Protein AF-A0A845DHL8-F1 (afdb_monomer)

Structure (mmCIF, N/CA/C/O backbone):
data_AF-A0A845DHL8-F1
#
_entry.id   AF-A0A845DHL8-F1
#
loop_
_atom_site.group_PDB
_atom_site.id
_atom_site.type_symbol
_atom_site.label_atom_id
_atom_site.label_alt_id
_atom_site.label_comp_id
_atom_site.label_asym_id
_atom_site.label_entity_id
_atom_site.label_seq_id
_atom_site.pdbx_PDB_ins_code
_atom_site.Cartn_x
_atom_site.Cartn_y
_atom_site.Cartn_z
_atom_site.occupancy
_atom_site.B_iso_or_equiv
_atom_site.auth_seq_id
_atom_site.auth_comp_id
_atom_site.auth_asym_id
_atom_site.auth_atom_id
_atom_site.pdbx_PDB_model_num
ATOM 1 N N . ALA A 1 1 ? -6.673 -21.081 18.258 1.00 42.28 1 ALA A N 1
ATOM 2 C CA . ALA A 1 1 ? -5.682 -20.406 17.397 1.00 42.28 1 ALA A CA 1
ATOM 3 C C . ALA A 1 1 ? -5.891 -18.905 17.553 1.00 42.28 1 ALA A C 1
ATOM 5 O O . ALA A 1 1 ? -6.870 -18.402 17.024 1.00 42.28 1 ALA A O 1
ATOM 6 N N . GLY A 1 2 ? -5.082 -18.231 18.378 1.00 47.34 2 GLY A N 1
ATOM 7 C CA . GLY A 1 2 ? -5.272 -16.799 18.650 1.00 47.34 2 GLY A CA 1
ATOM 8 C C . GLY A 1 2 ? -4.521 -16.201 19.846 1.00 47.34 2 GLY A C 1
ATOM 9 O O . GLY A 1 2 ? -4.436 -14.984 19.908 1.00 47.34 2 GLY A O 1
ATOM 10 N N . GLU A 1 3 ? -3.943 -16.995 20.761 1.00 49.41 3 GLU A N 1
ATOM 11 C CA . GLU A 1 3 ? -3.324 -16.429 21.984 1.00 49.41 3 GLU A CA 1
ATOM 12 C C . GLU A 1 3 ? -1.882 -16.876 22.293 1.00 49.41 3 GLU A C 1
ATOM 14 O O . GLU A 1 3 ? -1.177 -16.174 23.006 1.00 49.41 3 GLU A O 1
ATOM 19 N N . GLU A 1 4 ? -1.361 -17.963 21.719 1.00 46.50 4 GLU A N 1
ATOM 20 C CA . GLU A 1 4 ? -0.048 -18.522 22.119 1.00 46.50 4 GLU A CA 1
ATOM 21 C C . GLU A 1 4 ? 1.191 -17.808 21.528 1.00 46.50 4 GLU A C 1
ATOM 23 O O . GLU A 1 4 ? 2.279 -18.377 21.483 1.00 46.50 4 GLU A O 1
ATOM 28 N N . GLY A 1 5 ? 1.069 -16.556 21.073 1.00 50.47 5 GLY A N 1
ATOM 29 C CA . GLY A 1 5 ? 2.181 -15.857 20.411 1.00 50.47 5 GLY A CA 1
ATOM 30 C C . GLY A 1 5 ? 2.196 -14.336 20.501 1.00 50.47 5 GLY A C 1
ATOM 31 O O . GLY A 1 5 ? 2.982 -13.720 19.788 1.00 50.47 5 GLY A O 1
ATOM 32 N N . ARG A 1 6 ? 1.352 -13.710 21.329 1.00 56.22 6 ARG A N 1
ATOM 33 C CA . ARG A 1 6 ? 1.342 -12.249 21.491 1.00 56.22 6 ARG A CA 1
ATOM 34 C C . ARG A 1 6 ? 2.458 -11.861 22.471 1.00 56.22 6 ARG A C 1
ATOM 36 O O . ARG A 1 6 ? 2.369 -12.217 23.642 1.00 56.22 6 ARG A O 1
ATOM 43 N N . PRO A 1 7 ? 3.547 -11.190 22.051 1.00 55.97 7 PRO A N 1
ATOM 44 C CA . PRO A 1 7 ? 4.490 -10.673 23.019 1.00 55.97 7 PRO A CA 1
ATOM 45 C C . PRO A 1 7 ? 3.874 -9.395 23.583 1.00 55.97 7 PRO A C 1
ATOM 47 O O . PRO A 1 7 ? 3.864 -8.370 22.906 1.00 55.97 7 PRO A O 1
ATOM 50 N N . ASP A 1 8 ? 3.420 -9.414 24.832 1.00 63.72 8 ASP A N 1
ATOM 51 C CA . ASP A 1 8 ? 2.884 -8.250 25.570 1.00 63.72 8 ASP A CA 1
ATOM 52 C C . ASP A 1 8 ? 3.919 -7.109 25.779 1.00 63.72 8 ASP A C 1
ATOM 54 O O . ASP A 1 8 ? 3.795 -6.266 26.663 1.00 63.72 8 ASP A O 1
ATOM 58 N N . ARG A 1 9 ? 4.995 -7.104 24.984 1.00 71.38 9 ARG A N 1
ATOM 59 C CA . ARG A 1 9 ? 6.131 -6.182 24.997 1.00 71.38 9 ARG A CA 1
ATOM 60 C C . ARG A 1 9 ? 6.289 -5.392 23.694 1.00 71.38 9 ARG A C 1
ATOM 62 O O . ARG A 1 9 ? 7.119 -4.488 23.677 1.00 71.38 9 ARG A O 1
ATOM 69 N N . PHE A 1 10 ? 5.565 -5.726 22.619 1.00 84.19 10 PHE A N 1
ATOM 70 C CA . PHE A 1 10 ? 5.725 -5.064 21.318 1.00 84.19 10 PHE A CA 1
ATOM 71 C C . PHE A 1 10 ? 4.397 -4.568 20.749 1.00 84.19 10 PHE A C 1
ATOM 73 O O . PHE A 1 10 ? 3.419 -5.308 20.691 1.00 84.19 10 PHE A O 1
ATOM 80 N N . ASP A 1 11 ? 4.411 -3.319 20.285 1.00 90.38 11 ASP A N 1
ATOM 81 C CA . ASP A 1 11 ? 3.338 -2.723 19.497 1.00 90.38 11 ASP A CA 1
ATOM 82 C C . ASP A 1 11 ? 3.598 -2.990 18.005 1.00 90.38 11 ASP A C 1
ATOM 84 O O . ASP A 1 11 ? 4.631 -2.604 17.452 1.00 90.38 11 ASP A O 1
ATOM 88 N N . ILE A 1 12 ? 2.676 -3.700 17.360 1.00 92.38 12 ILE A N 1
ATOM 89 C CA . ILE A 1 12 ? 2.665 -3.967 15.924 1.00 92.38 12 ILE A CA 1
ATOM 90 C C . ILE A 1 12 ? 1.827 -2.868 15.270 1.00 92.38 12 ILE A C 1
ATOM 92 O O . ILE A 1 12 ? 0.596 -2.940 15.251 1.00 92.38 12 ILE A O 1
ATOM 96 N N . ALA A 1 13 ? 2.525 -1.856 14.748 1.00 94.50 13 ALA A N 1
ATOM 97 C CA . ALA A 1 13 ? 1.938 -0.610 14.267 1.00 94.50 13 ALA A CA 1
ATOM 98 C C . ALA A 1 13 ? 2.190 -0.348 12.765 1.00 94.50 13 ALA A C 1
ATOM 100 O O . ALA A 1 13 ? 2.995 0.526 12.428 1.00 94.50 13 ALA A O 1
ATOM 101 N N . PRO A 1 14 ? 1.563 -1.090 11.828 1.00 94.00 14 PRO A N 1
ATOM 102 C CA . PRO A 1 14 ? 1.699 -0.791 10.406 1.00 94.00 14 PRO A CA 1
ATOM 103 C C . PRO A 1 14 ? 1.062 0.557 10.045 1.00 94.00 14 PRO A C 1
ATOM 105 O O . PRO A 1 14 ? 0.096 1.002 10.671 1.00 94.00 14 PRO A O 1
ATOM 108 N N . SER A 1 15 ? 1.582 1.173 8.984 1.00 94.94 15 SER A N 1
ATOM 109 C CA . SER A 1 15 ? 1.014 2.384 8.391 1.00 94.94 15 SER A CA 1
ATOM 110 C C . SER A 1 15 ? 0.165 2.045 7.173 1.00 94.94 15 SER A C 1
ATOM 112 O O . SER A 1 15 ? 0.648 1.386 6.253 1.00 94.94 15 SER A O 1
ATOM 114 N N . ALA A 1 16 ? -1.076 2.528 7.152 1.00 96.06 16 ALA A N 1
ATOM 115 C CA . ALA A 1 16 ? -2.001 2.365 6.038 1.00 96.06 16 ALA A CA 1
ATOM 116 C C . ALA A 1 16 ? -2.416 3.732 5.490 1.00 96.06 16 ALA A C 1
ATOM 118 O O . ALA A 1 16 ? -2.874 4.602 6.234 1.00 96.06 16 ALA A O 1
ATOM 119 N N . ALA A 1 17 ? -2.280 3.915 4.176 1.00 97.88 17 ALA A N 1
ATOM 120 C CA . ALA A 1 17 ? -2.880 5.054 3.492 1.00 97.88 17 ALA A CA 1
ATOM 121 C C . ALA A 1 17 ? -4.405 4.938 3.524 1.00 97.88 17 ALA A C 1
ATOM 123 O O . ALA A 1 17 ? -4.947 3.866 3.242 1.00 97.88 17 ALA A O 1
ATOM 124 N N . VAL A 1 18 ? -5.083 6.040 3.851 1.00 98.06 18 VAL A N 1
ATOM 125 C CA . VAL A 1 18 ? -6.547 6.118 3.842 1.00 98.06 18 VAL A CA 1
ATOM 126 C C . VAL A 1 18 ? -6.984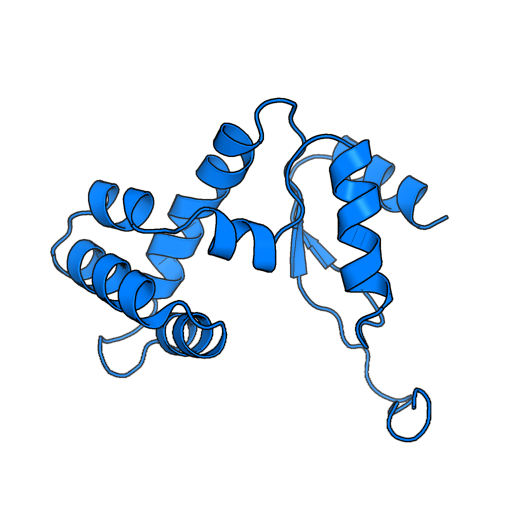 7.190 2.855 1.00 98.06 18 VAL A C 1
ATOM 128 O O . VAL A 1 18 ? -6.666 8.365 3.032 1.00 98.06 18 VAL A O 1
ATOM 131 N N . VAL A 1 19 ? -7.712 6.778 1.817 1.00 97.69 19 VAL A N 1
ATOM 132 C CA . VAL A 1 19 ? -8.190 7.664 0.746 1.00 97.69 19 VAL A CA 1
ATOM 133 C C . VAL A 1 19 ? -9.700 7.513 0.612 1.00 97.69 19 VAL A C 1
ATOM 135 O O . VAL A 1 19 ? -10.186 6.487 0.136 1.00 97.69 19 VAL A O 1
ATOM 138 N N . ILE A 1 20 ? -10.440 8.538 1.031 1.00 96.56 20 ILE A N 1
ATOM 139 C CA . ILE A 1 20 ? -11.902 8.557 0.949 1.00 96.56 20 ILE A CA 1
ATOM 140 C C . ILE A 1 20 ? -12.329 9.066 -0.426 1.00 96.56 20 ILE A C 1
ATOM 142 O O . ILE A 1 20 ? -11.827 10.082 -0.903 1.00 96.56 20 ILE A O 1
ATOM 146 N N . GLY A 1 21 ? -13.290 8.387 -1.040 1.00 95.44 21 GLY A N 1
ATOM 147 C CA . GLY A 1 21 ? -13.927 8.856 -2.264 1.00 95.44 21 GLY A CA 1
ATOM 148 C C . GLY A 1 21 ? -14.948 7.868 -2.809 1.00 95.44 21 GLY A C 1
ATOM 149 O O . GLY A 1 21 ? -14.909 6.679 -2.491 1.00 95.44 21 GLY A O 1
ATOM 150 N N . ASP A 1 22 ? -15.862 8.369 -3.638 1.00 95.19 22 ASP A N 1
ATOM 151 C CA . ASP A 1 22 ? -16.879 7.541 -4.298 1.00 95.19 22 ASP A CA 1
ATOM 152 C C . ASP A 1 22 ? -16.332 6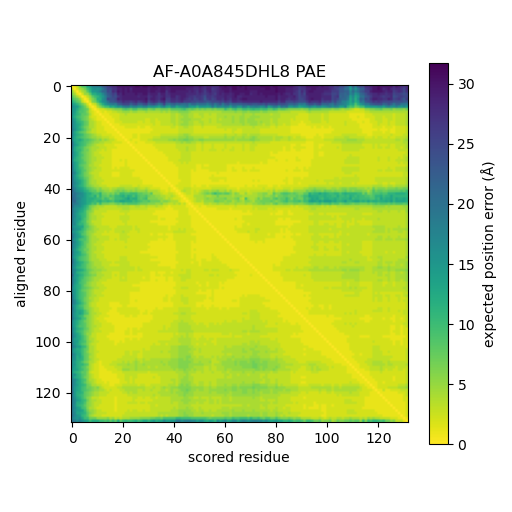.845 -5.557 1.00 95.19 22 ASP A C 1
ATOM 154 O O . ASP A 1 22 ? -16.799 5.768 -5.925 1.00 95.19 22 ASP A O 1
ATOM 158 N N . ASP A 1 23 ? -15.300 7.420 -6.186 1.00 96.81 23 ASP A N 1
ATOM 159 C CA . ASP A 1 23 ? -14.553 6.794 -7.280 1.00 96.81 23 ASP A CA 1
ATOM 160 C C . ASP A 1 23 ? -13.377 5.976 -6.734 1.00 96.81 23 ASP A C 1
ATOM 162 O O . ASP A 1 23 ? -12.282 6.487 -6.488 1.00 96.81 23 ASP A O 1
ATOM 166 N N . LEU A 1 24 ? -13.608 4.675 -6.561 1.00 97.31 24 LEU A N 1
ATOM 167 C CA . LEU A 1 24 ? -12.608 3.751 -6.032 1.00 97.31 24 LEU A CA 1
ATOM 168 C C . LEU A 1 24 ? -11.350 3.664 -6.912 1.00 97.31 24 LEU A C 1
ATOM 170 O O . LEU A 1 24 ? -10.238 3.625 -6.381 1.00 97.31 24 LEU A O 1
ATOM 174 N N . ALA A 1 25 ? -11.507 3.671 -8.239 1.00 97.56 25 ALA A N 1
ATOM 175 C CA . ALA A 1 25 ? -10.372 3.638 -9.158 1.00 97.56 25 ALA A CA 1
ATOM 176 C C . ALA A 1 25 ? -9.541 4.922 -9.043 1.00 97.56 25 ALA A C 1
ATOM 178 O O . ALA A 1 25 ? -8.310 4.864 -8.967 1.00 97.56 25 ALA A O 1
ATOM 179 N N . GLY A 1 26 ? -10.210 6.072 -8.936 1.00 98.00 26 GLY A N 1
ATOM 180 C CA . GLY A 1 26 ? -9.584 7.353 -8.629 1.00 98.00 26 GLY A CA 1
ATOM 181 C C . GLY A 1 26 ? -8.824 7.338 -7.301 1.00 98.00 26 GLY A C 1
ATOM 182 O O . GLY A 1 26 ? -7.688 7.812 -7.244 1.00 98.00 26 GLY A O 1
ATOM 183 N N . CYS A 1 27 ? -9.389 6.742 -6.245 1.00 97.88 27 CYS A N 1
ATOM 184 C CA . CYS A 1 27 ? -8.704 6.592 -4.958 1.00 97.88 27 CYS A CA 1
ATOM 185 C C . CYS A 1 27 ? -7.418 5.762 -5.078 1.00 97.88 27 CYS A C 1
ATOM 187 O O . CYS A 1 27 ? -6.373 6.179 -4.580 1.00 97.88 27 CYS A O 1
ATOM 189 N N . TRP A 1 28 ? -7.457 4.611 -5.759 1.00 98.25 28 TRP A N 1
ATOM 190 C CA . TRP A 1 28 ? -6.255 3.794 -5.953 1.00 98.25 28 TRP A CA 1
ATOM 191 C C . TRP A 1 28 ? -5.197 4.522 -6.772 1.00 98.25 28 TRP A C 1
ATOM 193 O O . TRP A 1 28 ? -4.008 4.465 -6.448 1.00 98.25 28 TRP A O 1
ATOM 203 N N . MET A 1 29 ? -5.626 5.242 -7.809 1.00 98.19 29 MET A N 1
ATOM 204 C CA . MET A 1 29 ? -4.737 5.991 -8.684 1.00 98.19 29 MET A CA 1
ATOM 205 C C . MET A 1 29 ? -3.918 7.037 -7.914 1.00 98.19 29 MET A C 1
ATOM 207 O O . MET A 1 29 ? -2.743 7.220 -8.216 1.00 98.19 29 MET A O 1
ATOM 211 N N . GLN A 1 30 ? -4.452 7.637 -6.848 1.00 97.56 30 GLN A N 1
ATOM 212 C CA . GLN A 1 30 ? -3.686 8.560 -5.996 1.00 97.56 30 GLN A CA 1
ATOM 213 C C . GLN A 1 30 ? -2.454 7.908 -5.338 1.00 97.56 30 GLN A C 1
ATOM 215 O O . GLN A 1 30 ? -1.457 8.584 -5.092 1.00 97.56 30 GLN A O 1
ATOM 220 N N . LEU A 1 31 ? -2.482 6.593 -5.092 1.00 98.12 31 LEU A N 1
ATOM 221 C CA . LEU A 1 31 ? -1.413 5.867 -4.394 1.00 98.12 31 LEU A CA 1
ATOM 222 C C . LEU A 1 31 ? -0.393 5.215 -5.339 1.00 98.12 31 LEU A C 1
ATOM 224 O O . LEU A 1 31 ? 0.758 4.983 -4.953 1.00 98.12 31 LEU A O 1
ATOM 228 N N . LYS A 1 32 ? -0.774 4.944 -6.592 1.00 98.56 32 LYS A N 1
ATOM 229 C CA . LYS A 1 32 ? 0.105 4.288 -7.575 1.00 98.56 32 LYS A CA 1
ATOM 230 C C . LYS A 1 32 ? 1.437 5.018 -7.826 1.00 98.56 32 LYS A C 1
ATOM 232 O O . LYS A 1 32 ? 2.440 4.319 -7.953 1.00 98.56 32 LYS A O 1
ATOM 237 N N . PRO A 1 33 ? 1.530 6.366 -7.848 1.00 98.31 33 PRO A N 1
ATOM 238 C CA . PRO A 1 33 ? 2.806 7.071 -8.003 1.00 98.31 33 PRO A CA 1
ATOM 239 C C . PRO A 1 33 ? 3.833 6.733 -6.923 1.00 98.31 33 PRO A C 1
ATOM 241 O O . PRO A 1 33 ? 4.999 6.479 -7.235 1.00 98.31 33 PRO A O 1
ATOM 244 N N . MET A 1 34 ? 3.395 6.674 -5.662 1.00 97.50 34 MET A N 1
ATOM 245 C CA . MET A 1 34 ? 4.256 6.285 -4.548 1.00 97.50 34 MET A CA 1
ATOM 246 C C . MET A 1 34 ? 4.713 4.833 -4.713 1.00 97.50 34 MET A C 1
ATOM 248 O O . MET A 1 34 ? 5.903 4.546 -4.621 1.00 97.50 34 MET A O 1
ATOM 252 N N . LEU A 1 35 ? 3.794 3.918 -5.024 1.00 98.12 35 LEU A N 1
ATOM 253 C CA . LEU A 1 35 ? 4.133 2.504 -5.189 1.00 98.12 35 LEU A CA 1
ATOM 254 C C . LEU A 1 35 ? 5.076 2.264 -6.367 1.00 98.12 35 LEU A C 1
ATOM 256 O O . LEU A 1 35 ? 6.036 1.512 -6.222 1.00 98.12 35 LEU A O 1
ATOM 260 N N . ALA A 1 36 ? 4.879 2.957 -7.488 1.00 98.56 36 ALA A N 1
ATOM 261 C CA . ALA A 1 36 ? 5.788 2.896 -8.624 1.00 98.56 36 ALA A CA 1
ATOM 262 C C . ALA A 1 36 ? 7.208 3.344 -8.243 1.00 98.56 36 ALA A C 1
ATOM 264 O O . ALA A 1 36 ? 8.178 2.678 -8.605 1.00 98.56 36 ALA A O 1
ATOM 265 N N . LEU A 1 37 ? 7.343 4.426 -7.463 1.00 97.94 37 LEU A N 1
ATOM 266 C CA . LEU A 1 37 ? 8.636 4.868 -6.928 1.00 97.94 37 LEU A CA 1
ATOM 267 C C . LEU A 1 37 ? 9.272 3.833 -6.009 1.00 97.94 37 LEU A C 1
ATOM 269 O O . LEU A 1 37 ? 10.457 3.542 -6.145 1.00 97.94 37 LEU A O 1
ATOM 273 N N . TYR A 1 38 ? 8.514 3.293 -5.067 1.00 97.56 38 TYR A N 1
ATOM 274 C CA . TYR A 1 38 ? 9.060 2.398 -4.057 1.00 97.56 38 TYR A CA 1
ATOM 275 C C . TYR A 1 38 ? 9.482 1.072 -4.703 1.00 97.56 38 TYR A C 1
ATOM 277 O O . TYR A 1 38 ? 10.649 0.681 -4.643 1.00 97.56 38 TYR A O 1
ATOM 285 N N . ILE A 1 39 ? 8.563 0.435 -5.426 1.00 97.94 39 ILE A N 1
ATOM 286 C CA . ILE A 1 39 ? 8.774 -0.857 -6.090 1.00 97.94 39 ILE A CA 1
ATOM 287 C C . ILE A 1 39 ? 9.795 -0.737 -7.225 1.00 97.94 39 ILE A C 1
ATOM 289 O O . ILE A 1 39 ? 10.627 -1.625 -7.404 1.00 97.94 39 ILE A O 1
ATOM 293 N N . GLY A 1 40 ? 9.768 0.360 -7.983 1.00 97.25 40 GLY A N 1
ATOM 294 C CA . GLY A 1 40 ? 10.619 0.513 -9.156 1.00 97.25 40 GLY A CA 1
ATOM 295 C C . GLY A 1 40 ? 11.949 1.223 -8.917 1.00 97.25 40 GLY A C 1
ATOM 296 O O . GLY A 1 40 ? 12.925 0.922 -9.599 1.00 97.25 40 GLY A O 1
ATOM 297 N N . GLY A 1 41 ? 12.012 2.149 -7.958 1.00 94.12 41 GLY A N 1
ATOM 298 C CA . GLY A 1 41 ? 13.109 3.116 -7.838 1.00 94.12 41 GLY A CA 1
ATOM 299 C C . GLY A 1 41 ? 13.850 3.159 -6.499 1.00 94.12 41 GLY A C 1
ATOM 300 O O . GLY A 1 41 ? 14.949 3.710 -6.458 1.00 94.12 41 GLY A O 1
ATOM 301 N N . MET A 1 42 ? 13.321 2.590 -5.408 1.00 93.25 42 MET A N 1
ATOM 302 C CA . MET A 1 42 ? 13.993 2.607 -4.093 1.00 93.25 42 MET A CA 1
ATOM 303 C C . MET A 1 42 ? 15.016 1.475 -3.913 1.00 93.25 42 MET A C 1
ATOM 305 O O . MET A 1 42 ? 14.883 0.601 -3.055 1.00 93.25 42 MET A O 1
ATOM 309 N N . GLY A 1 43 ? 16.070 1.504 -4.725 1.00 88.00 43 GLY A N 1
ATOM 310 C CA . GLY A 1 43 ? 17.186 0.562 -4.660 1.00 88.00 43 GLY A CA 1
ATOM 311 C C . GLY A 1 43 ? 17.747 0.232 -6.040 1.00 88.00 43 GLY A C 1
ATOM 312 O O . GLY A 1 43 ? 17.249 0.707 -7.058 1.00 88.00 43 GLY A O 1
ATOM 313 N N . SER A 1 44 ? 18.790 -0.600 -6.087 1.00 87.06 44 SER A N 1
ATOM 314 C CA . SER A 1 44 ? 19.240 -1.177 -7.360 1.00 87.06 44 SER A CA 1
ATOM 315 C C . SER A 1 44 ? 18.341 -2.350 -7.761 1.00 87.06 44 SER A C 1
ATOM 317 O O . SER A 1 44 ? 17.683 -2.942 -6.908 1.00 87.06 44 SER A O 1
ATOM 319 N N . ARG A 1 45 ? 18.348 -2.732 -9.047 1.00 84.81 45 ARG A N 1
ATOM 320 C CA . ARG A 1 45 ? 17.504 -3.814 -9.597 1.00 84.81 45 ARG A CA 1
ATOM 321 C C . ARG A 1 45 ? 17.528 -5.096 -8.746 1.00 84.81 45 ARG A C 1
ATOM 323 O O . ARG A 1 45 ? 16.487 -5.638 -8.415 1.00 84.81 45 ARG A O 1
ATOM 330 N N . GLY A 1 46 ? 18.717 -5.535 -8.325 1.00 85.50 46 GLY A N 1
ATOM 331 C CA . GLY A 1 46 ? 18.892 -6.729 -7.483 1.00 85.50 46 GLY A CA 1
ATOM 332 C C . GLY A 1 46 ? 18.809 -6.487 -5.969 1.00 85.50 46 GLY A C 1
ATOM 333 O O . GLY A 1 46 ? 18.997 -7.422 -5.197 1.00 85.50 46 GLY A O 1
ATOM 334 N N . ARG A 1 47 ? 18.598 -5.244 -5.518 1.00 91.56 47 ARG A N 1
ATOM 335 C CA . ARG A 1 47 ? 18.519 -4.863 -4.097 1.00 91.56 47 ARG A CA 1
ATOM 336 C C . ARG A 1 47 ? 17.450 -3.792 -3.877 1.00 91.56 47 ARG A C 1
ATOM 338 O O . ARG A 1 47 ? 17.743 -2.715 -3.360 1.00 91.56 47 ARG A O 1
ATOM 345 N N . ASN A 1 48 ? 16.218 -4.095 -4.273 1.00 95.44 48 ASN A N 1
ATOM 346 C CA . ASN A 1 48 ? 15.048 -3.289 -3.943 1.00 95.44 48 ASN A CA 1
ATOM 347 C C . ASN A 1 48 ? 14.137 -4.084 -2.993 1.00 95.44 48 ASN A C 1
ATOM 349 O O . ASN A 1 48 ? 13.587 -5.125 -3.350 1.00 95.44 48 ASN A O 1
ATOM 353 N N . PHE A 1 49 ? 14.000 -3.596 -1.758 1.00 96.25 49 PHE A N 1
ATOM 354 C CA . PHE A 1 49 ? 13.179 -4.239 -0.731 1.00 96.25 49 PHE A CA 1
ATOM 355 C C . PHE A 1 49 ? 11.688 -4.251 -1.096 1.00 96.25 49 PHE A C 1
ATOM 357 O O . PHE A 1 49 ? 11.025 -5.265 -0.900 1.00 96.25 49 PHE A O 1
ATOM 364 N N . TYR A 1 50 ? 11.171 -3.159 -1.659 1.00 97.12 50 TYR A N 1
ATOM 365 C CA . TYR A 1 50 ? 9.756 -3.021 -2.007 1.00 97.12 50 TYR A CA 1
ATOM 366 C C . TYR A 1 50 ? 9.369 -3.875 -3.209 1.00 97.12 50 TYR A C 1
ATOM 368 O O . TYR A 1 50 ? 8.277 -4.433 -3.224 1.00 97.12 50 TYR A O 1
ATOM 376 N N . TYR A 1 51 ? 10.282 -4.037 -4.170 1.00 98.06 51 TYR A N 1
ATOM 377 C CA . TYR A 1 51 ? 10.144 -5.040 -5.224 1.00 98.06 51 TYR A CA 1
ATOM 378 C C . TYR A 1 51 ? 9.961 -6.435 -4.613 1.00 98.06 51 TYR A C 1
ATOM 380 O O . TYR A 1 51 ? 8.944 -7.082 -4.839 1.00 98.06 51 TYR A O 1
ATOM 388 N N . ASN A 1 52 ? 10.886 -6.854 -3.742 1.00 97.06 52 ASN A N 1
ATOM 389 C CA . ASN A 1 52 ? 10.817 -8.171 -3.105 1.00 97.06 52 ASN A CA 1
ATOM 390 C C . ASN A 1 52 ? 9.547 -8.344 -2.255 1.00 97.06 52 ASN A C 1
ATOM 392 O O . ASN A 1 52 ? 8.994 -9.440 -2.182 1.00 97.06 52 ASN A O 1
ATOM 396 N N . LEU A 1 53 ? 9.082 -7.274 -1.605 1.00 96.00 53 LEU A N 1
ATOM 397 C CA . LEU A 1 53 ? 7.844 -7.279 -0.834 1.00 96.00 53 LEU A CA 1
ATOM 398 C C . LEU A 1 53 ? 6.617 -7.474 -1.737 1.00 96.00 53 LEU A C 1
ATOM 400 O O . LEU A 1 53 ? 5.775 -8.312 -1.428 1.00 96.00 53 LEU A O 1
ATOM 404 N N . ALA A 1 54 ? 6.551 -6.781 -2.877 1.00 97.62 54 ALA A N 1
ATOM 405 C CA . ALA A 1 54 ? 5.491 -6.976 -3.864 1.00 97.62 54 ALA A CA 1
ATOM 406 C C . ALA A 1 54 ? 5.476 -8.416 -4.412 1.00 97.62 54 ALA A C 1
ATOM 408 O O . ALA A 1 54 ? 4.404 -9.010 -4.527 1.00 97.62 54 ALA A O 1
ATOM 409 N N . CYS A 1 55 ? 6.644 -9.024 -4.657 1.00 97.75 55 CYS A N 1
ATOM 410 C CA . CYS A 1 55 ? 6.730 -10.437 -5.044 1.00 97.75 55 CYS A CA 1
ATOM 411 C C . CYS A 1 55 ? 6.180 -11.366 -3.950 1.00 97.75 55 CYS A C 1
ATOM 413 O O . CYS A 1 55 ? 5.406 -12.271 -4.247 1.00 97.75 55 CYS A O 1
ATOM 415 N N . ARG A 1 56 ? 6.502 -11.116 -2.672 1.00 97.50 56 ARG A N 1
ATOM 416 C CA . ARG A 1 56 ? 5.963 -11.891 -1.533 1.00 97.50 56 ARG A CA 1
ATOM 417 C C . ARG A 1 56 ? 4.448 -11.769 -1.384 1.00 97.50 56 ARG A C 1
ATOM 419 O O . ARG A 1 56 ? 3.819 -12.695 -0.886 1.00 97.50 56 ARG A O 1
ATOM 426 N N . TYR A 1 57 ? 3.870 -10.653 -1.819 1.00 96.31 57 TYR A N 1
ATOM 427 C CA . TYR A 1 57 ? 2.421 -10.468 -1.901 1.00 96.31 57 TYR A CA 1
ATOM 428 C C . TYR A 1 57 ? 1.784 -11.147 -3.125 1.00 96.31 57 TYR A C 1
ATOM 430 O O . TYR A 1 57 ? 0.568 -11.100 -3.270 1.00 96.31 57 TYR A O 1
ATOM 438 N N . GLY A 1 58 ? 2.576 -11.788 -3.992 1.00 98.06 58 GLY A N 1
ATOM 439 C CA . GLY A 1 58 ? 2.099 -12.490 -5.186 1.00 98.06 58 GLY A CA 1
ATOM 440 C C . GLY A 1 58 ? 2.052 -11.632 -6.453 1.00 98.06 58 GLY A C 1
ATOM 441 O O . GLY A 1 58 ? 1.441 -12.040 -7.435 1.00 98.06 58 GLY A O 1
ATOM 442 N N . PHE A 1 59 ? 2.694 -10.459 -6.462 1.00 98.25 59 PHE A N 1
ATOM 443 C CA . PHE A 1 59 ? 2.671 -9.509 -7.583 1.00 98.25 59 PHE A CA 1
ATOM 444 C C . PHE A 1 59 ? 4.007 -9.425 -8.337 1.00 98.25 59 PHE A C 1
ATOM 446 O O . PHE A 1 59 ? 4.363 -8.359 -8.832 1.00 98.25 59 PHE A O 1
ATOM 453 N N . GLU A 1 60 ? 4.756 -10.525 -8.430 1.00 98.06 60 GLU A N 1
ATOM 454 C CA . GLU A 1 60 ? 6.097 -10.555 -9.043 1.00 98.06 60 GLU A CA 1
ATOM 455 C C . GLU A 1 60 ? 6.111 -10.017 -10.481 1.00 98.06 60 GLU A C 1
ATOM 457 O O . GLU A 1 60 ? 6.863 -9.098 -10.796 1.00 98.06 60 GLU A O 1
ATOM 462 N N . GLU A 1 61 ? 5.188 -10.480 -11.325 1.00 98.44 61 GLU A N 1
ATOM 463 C CA . GLU A 1 61 ? 5.088 -10.027 -12.717 1.00 98.44 61 GLU A CA 1
ATOM 464 C C . GLU A 1 61 ? 4.806 -8.515 -12.824 1.00 98.44 61 GLU A C 1
ATOM 466 O O . GLU A 1 61 ? 5.321 -7.814 -13.699 1.00 98.44 61 GLU A O 1
ATOM 471 N N . ALA A 1 62 ? 3.988 -7.979 -11.913 1.00 98.38 62 ALA A N 1
ATOM 472 C CA . ALA A 1 62 ? 3.728 -6.548 -11.860 1.00 98.38 62 ALA A CA 1
ATOM 473 C C . ALA A 1 62 ? 4.952 -5.780 -11.347 1.00 98.38 62 ALA A C 1
ATOM 475 O O . ALA A 1 62 ? 5.292 -4.742 -11.911 1.00 98.38 62 ALA A O 1
ATOM 476 N N . ALA A 1 63 ? 5.642 -6.299 -10.328 1.00 98.25 63 ALA A N 1
ATOM 477 C CA . ALA A 1 63 ? 6.865 -5.715 -9.791 1.00 98.25 63 ALA A CA 1
ATOM 478 C C . ALA A 1 63 ? 7.958 -5.607 -10.870 1.00 98.25 63 ALA A C 1
ATOM 480 O O . ALA A 1 63 ? 8.597 -4.558 -10.984 1.00 98.25 63 ALA A O 1
ATOM 481 N N . ASP A 1 64 ? 8.108 -6.631 -11.717 1.00 98.12 64 ASP A N 1
ATOM 482 C CA . ASP A 1 64 ? 9.030 -6.634 -12.859 1.00 98.12 64 ASP A CA 1
ATOM 483 C C . ASP A 1 64 ? 8.719 -5.538 -13.871 1.00 98.12 64 ASP A C 1
ATOM 485 O O . ASP A 1 64 ? 9.622 -4.809 -14.305 1.00 98.12 64 ASP A O 1
ATOM 489 N N . ARG A 1 65 ? 7.439 -5.396 -14.235 1.00 98.44 65 ARG A N 1
ATOM 490 C CA . ARG A 1 65 ? 6.986 -4.339 -15.146 1.00 98.44 65 ARG A CA 1
ATOM 491 C C . ARG A 1 65 ? 7.233 -2.958 -14.561 1.00 98.44 65 ARG A C 1
ATOM 493 O O . ARG A 1 65 ? 7.846 -2.125 -15.224 1.00 98.44 65 ARG A O 1
ATOM 500 N N . ILE A 1 66 ? 6.809 -2.736 -13.316 1.00 98.56 66 ILE A N 1
ATOM 501 C CA . ILE A 1 66 ? 6.981 -1.460 -12.616 1.00 98.56 66 ILE A CA 1
ATOM 502 C C . ILE A 1 66 ? 8.462 -1.086 -12.591 1.00 98.56 66 ILE A C 1
ATOM 504 O O . ILE A 1 66 ? 8.824 0.004 -13.026 1.00 98.56 66 ILE A O 1
ATOM 508 N N . GLN A 1 67 ? 9.332 -1.990 -12.136 1.00 98.19 67 GLN A N 1
ATOM 509 C CA . GLN A 1 67 ? 10.762 -1.719 -12.018 1.00 98.19 67 GLN A CA 1
ATOM 510 C C . GLN A 1 67 ? 11.432 -1.504 -13.375 1.00 98.19 67 GLN A C 1
ATOM 512 O O . GLN A 1 67 ? 12.255 -0.600 -13.513 1.00 98.19 67 GLN A O 1
ATOM 517 N N . THR A 1 68 ? 11.058 -2.277 -14.393 1.00 97.94 68 THR A N 1
ATOM 518 C CA . THR A 1 68 ? 11.602 -2.109 -15.744 1.00 97.94 68 THR A CA 1
ATOM 519 C C . THR A 1 68 ? 11.228 -0.748 -16.332 1.00 97.94 68 THR A C 1
ATOM 521 O O . THR A 1 68 ? 12.127 -0.022 -16.757 1.00 97.94 68 THR A O 1
ATOM 524 N N . SER A 1 69 ? 9.952 -0.352 -16.282 1.00 98.06 69 SER A N 1
ATOM 525 C CA . SER A 1 69 ? 9.514 0.972 -16.743 1.00 98.06 69 SER A CA 1
ATOM 526 C C . SER A 1 69 ? 10.173 2.096 -15.944 1.00 98.06 69 SER A C 1
ATOM 528 O O . SER A 1 69 ? 10.692 3.050 -16.524 1.00 98.06 69 SER A O 1
ATOM 530 N N . TYR A 1 70 ? 10.245 1.964 -14.616 1.00 97.81 70 TYR A N 1
ATOM 531 C CA . TYR A 1 70 ? 10.797 3.011 -13.758 1.00 97.81 70 TYR A CA 1
ATOM 532 C C . TYR A 1 70 ? 12.286 3.267 -14.022 1.00 97.81 70 TYR A C 1
ATOM 534 O O . TYR A 1 70 ? 12.709 4.426 -14.096 1.00 97.81 70 TYR A O 1
ATOM 542 N N . LEU A 1 71 ? 13.071 2.196 -14.193 1.00 96.06 71 LEU A N 1
ATOM 543 C CA . LEU A 1 71 ? 14.502 2.262 -14.511 1.00 96.06 71 LEU A CA 1
ATOM 544 C C . LEU A 1 71 ? 14.767 2.716 -15.952 1.00 96.06 71 LEU A C 1
ATOM 546 O O . LEU A 1 71 ? 15.799 3.332 -16.206 1.00 96.06 71 LEU A O 1
ATOM 550 N N . ALA A 1 72 ? 13.833 2.470 -16.874 1.00 97.31 72 ALA A N 1
ATOM 551 C CA . ALA A 1 72 ? 13.867 3.017 -18.230 1.00 97.31 72 ALA A CA 1
ATOM 552 C C . ALA A 1 72 ? 13.496 4.514 -18.295 1.00 97.31 72 ALA A C 1
ATOM 554 O O . ALA A 1 72 ? 13.562 5.118 -19.362 1.00 97.31 72 ALA A O 1
ATOM 555 N N . GLY A 1 73 ? 13.105 5.127 -17.170 1.00 97.38 73 GLY A N 1
ATOM 556 C CA . GLY A 1 73 ? 12.660 6.522 -17.109 1.00 97.38 73 GLY A CA 1
ATOM 557 C C . GLY A 1 73 ? 11.182 6.726 -17.463 1.00 97.38 73 GLY A C 1
ATOM 558 O O . GLY A 1 73 ? 10.679 7.840 -17.330 1.00 97.38 73 GLY A O 1
ATOM 559 N N . ASP A 1 74 ? 10.463 5.665 -17.830 1.00 98.19 74 ASP A N 1
ATOM 560 C CA . ASP A 1 74 ? 9.029 5.692 -18.110 1.00 98.19 74 ASP A CA 1
ATOM 561 C C . ASP A 1 74 ? 8.217 5.663 -16.806 1.00 98.19 74 ASP A C 1
ATOM 563 O O . ASP A 1 74 ? 7.748 4.627 -16.325 1.00 98.19 74 ASP A O 1
ATOM 567 N N . ARG A 1 75 ? 8.070 6.841 -16.194 1.00 97.44 75 ARG A N 1
ATOM 568 C CA . ARG A 1 75 ? 7.326 6.994 -14.937 1.00 97.44 75 ARG A CA 1
ATOM 569 C C . ARG A 1 75 ? 5.833 6.756 -15.117 1.00 97.44 75 ARG A C 1
ATOM 571 O O . ARG A 1 75 ? 5.220 6.174 -14.229 1.00 97.44 75 ARG A O 1
ATOM 578 N N . ALA A 1 76 ? 5.261 7.157 -16.250 1.00 98.25 76 ALA A N 1
ATOM 579 C CA . ALA A 1 76 ? 3.843 6.956 -16.522 1.00 98.25 76 ALA A CA 1
ATOM 580 C C . ALA A 1 76 ? 3.516 5.463 -16.670 1.00 98.25 76 ALA A C 1
ATOM 582 O O . ALA A 1 76 ? 2.609 4.972 -15.997 1.00 98.25 76 ALA A O 1
ATOM 583 N N . GLY A 1 77 ? 4.295 4.723 -17.464 1.00 98.25 77 GLY A N 1
ATOM 584 C CA . GLY A 1 77 ? 4.127 3.279 -17.606 1.00 98.25 77 GLY A CA 1
ATOM 585 C C . GLY A 1 77 ? 4.347 2.534 -16.294 1.00 98.25 77 GLY A C 1
ATOM 586 O O . GLY A 1 77 ? 3.570 1.641 -15.969 1.00 98.25 77 GLY A O 1
ATOM 587 N N . ALA A 1 78 ? 5.318 2.951 -15.474 1.00 98.56 78 ALA A N 1
ATOM 588 C CA . ALA A 1 78 ? 5.523 2.348 -14.159 1.00 98.56 78 ALA A CA 1
ATOM 589 C C . ALA A 1 78 ? 4.325 2.547 -13.217 1.00 98.56 78 ALA A C 1
ATOM 591 O O . ALA A 1 78 ? 3.970 1.634 -12.478 1.00 98.56 78 ALA A O 1
ATOM 592 N N . VAL A 1 79 ? 3.685 3.720 -13.253 1.00 98.69 79 VAL A N 1
ATOM 593 C CA . VAL A 1 79 ? 2.475 4.014 -12.471 1.00 98.69 79 VAL A CA 1
ATOM 594 C C . VAL A 1 79 ? 1.284 3.195 -12.953 1.00 98.69 79 VAL A C 1
ATOM 596 O O . VAL A 1 79 ? 0.590 2.591 -12.139 1.00 98.69 79 VAL A O 1
ATOM 599 N N . LEU A 1 80 ? 1.072 3.123 -14.267 1.00 98.31 80 LEU A N 1
ATOM 600 C CA . LEU A 1 80 ? -0.008 2.328 -14.855 1.00 98.31 80 LEU A CA 1
ATOM 601 C C . LEU A 1 80 ? 0.193 0.820 -14.645 1.00 98.31 80 LEU A C 1
ATOM 603 O O . LEU A 1 80 ? -0.785 0.081 -14.562 1.00 98.31 80 LEU A O 1
ATOM 607 N N . ALA A 1 81 ? 1.442 0.367 -14.505 1.00 98.50 81 ALA A N 1
ATOM 608 C CA . ALA A 1 81 ? 1.774 -1.022 -14.212 1.00 98.50 81 ALA A CA 1
ATOM 609 C C . ALA A 1 81 ? 1.448 -1.447 -12.768 1.00 98.50 81 ALA A C 1
ATOM 611 O O . ALA A 1 81 ? 1.429 -2.650 -12.500 1.00 98.50 81 ALA A O 1
ATOM 612 N N . VAL A 1 82 ? 1.181 -0.508 -11.848 1.00 98.75 82 VAL A N 1
ATOM 613 C CA . VAL A 1 82 ? 0.749 -0.829 -10.479 1.00 98.75 82 VAL A CA 1
ATOM 614 C C . VAL A 1 82 ? -0.681 -1.387 -10.509 1.00 98.75 82 VAL A C 1
ATOM 616 O O . VAL A 1 82 ? -1.610 -0.656 -10.874 1.00 98.75 82 VAL A O 1
ATOM 619 N N . PRO A 1 83 ? -0.903 -2.654 -10.108 1.00 98.56 83 PRO A N 1
ATOM 620 C CA . PRO A 1 83 ? -2.237 -3.243 -10.098 1.00 98.56 83 PRO A CA 1
ATOM 621 C C . PRO A 1 83 ? -3.100 -2.637 -8.995 1.00 98.56 83 PRO A C 1
ATOM 623 O O . PRO A 1 83 ? -2.630 -2.451 -7.874 1.00 98.56 83 PRO A O 1
ATOM 626 N N . ASP A 1 84 ? -4.383 -2.426 -9.272 1.00 98.50 84 ASP A N 1
ATOM 627 C CA . ASP A 1 84 ? -5.348 -1.961 -8.267 1.00 98.50 84 ASP A CA 1
ATOM 628 C C . ASP A 1 84 ? -5.418 -2.904 -7.062 1.00 98.50 84 ASP A C 1
ATOM 630 O O . ASP A 1 84 ? -5.419 -2.457 -5.921 1.00 98.50 84 ASP A O 1
ATOM 634 N N . ALA A 1 85 ? -5.366 -4.216 -7.310 1.00 97.94 85 ALA A N 1
ATOM 635 C CA . ALA A 1 85 ? -5.363 -5.234 -6.262 1.00 97.94 85 ALA A CA 1
ATOM 636 C C . ALA A 1 85 ? -4.161 -5.120 -5.307 1.00 97.94 85 ALA A C 1
ATOM 638 O O . ALA A 1 85 ? -4.299 -5.420 -4.124 1.00 97.94 85 ALA A O 1
ATOM 639 N N . LEU A 1 86 ? -2.999 -4.663 -5.792 1.00 98.25 86 LEU A N 1
ATOM 640 C CA . LEU A 1 86 ? -1.845 -4.412 -4.928 1.00 98.25 86 LEU A CA 1
ATOM 641 C C . LEU A 1 86 ? -2.097 -3.196 -4.035 1.00 98.25 86 LEU A C 1
ATOM 643 O O . LEU A 1 86 ? -1.800 -3.254 -2.847 1.00 98.25 86 LEU A O 1
ATOM 647 N N . VAL A 1 87 ? -2.667 -2.118 -4.586 1.00 98.19 87 VAL A N 1
ATOM 648 C CA . VAL A 1 87 ? -3.050 -0.935 -3.799 1.00 98.19 87 VAL A CA 1
ATOM 649 C C . VAL A 1 87 ? -4.073 -1.318 -2.732 1.00 98.19 87 VAL A C 1
ATOM 651 O O . VAL A 1 87 ? -3.908 -0.989 -1.560 1.00 98.19 87 VAL A O 1
ATOM 654 N N . ASP A 1 88 ? -5.104 -2.065 -3.121 1.00 96.69 88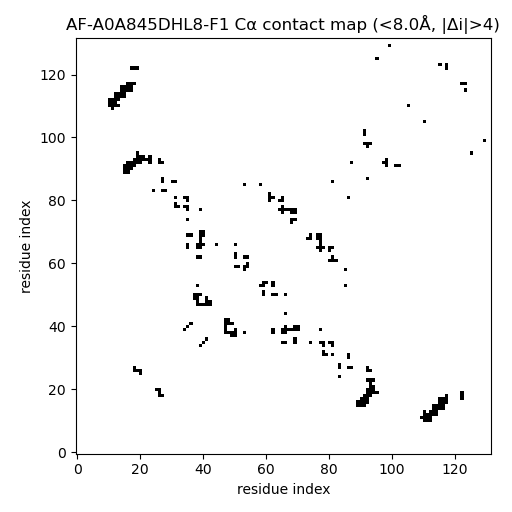 ASP A N 1
ATOM 655 C CA . ASP A 1 88 ? -6.200 -2.447 -2.236 1.00 96.69 88 ASP A CA 1
ATOM 656 C C . ASP A 1 88 ? -5.776 -3.408 -1.118 1.00 96.69 88 ASP A C 1
ATOM 658 O O . ASP A 1 88 ? -6.380 -3.420 -0.046 1.00 96.69 88 ASP A O 1
ATOM 662 N N . ALA A 1 89 ? -4.727 -4.204 -1.342 1.00 94.81 89 ALA A N 1
ATOM 663 C CA . ALA A 1 89 ? -4.171 -5.104 -0.337 1.00 94.81 89 ALA A CA 1
ATOM 664 C C . ALA A 1 89 ? -3.443 -4.372 0.804 1.00 94.81 89 ALA A C 1
ATOM 666 O O . ALA A 1 89 ? -3.319 -4.932 1.890 1.00 94.81 89 ALA A O 1
ATOM 667 N N . ILE A 1 90 ? -2.960 -3.146 0.571 1.00 95.25 90 ILE A N 1
ATOM 668 C CA . ILE A 1 90 ? -2.066 -2.431 1.501 1.00 95.25 90 ILE A CA 1
ATOM 669 C C . ILE A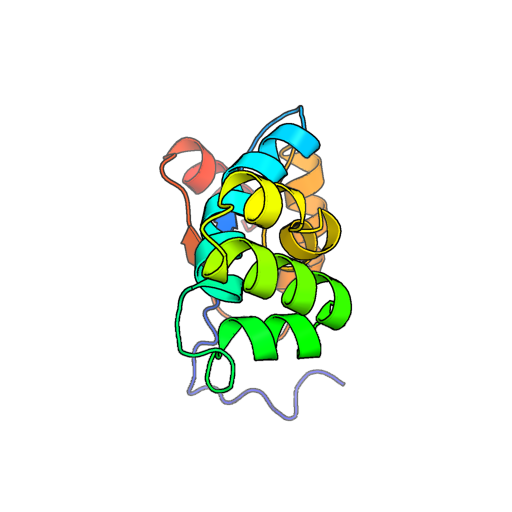 1 90 ? -2.607 -1.071 1.965 1.00 95.25 90 ILE A C 1
ATOM 671 O O . ILE A 1 90 ? -1.962 -0.399 2.768 1.00 95.25 90 ILE A O 1
ATOM 675 N N . ALA A 1 91 ? -3.770 -0.651 1.465 1.00 97.62 91 ALA A N 1
ATOM 676 C CA . ALA A 1 91 ? -4.393 0.631 1.779 1.00 97.62 91 ALA A CA 1
ATOM 677 C C . ALA A 1 91 ? -5.905 0.492 2.017 1.00 97.62 91 ALA A C 1
ATOM 679 O O . ALA A 1 91 ? -6.534 -0.496 1.635 1.00 97.62 91 ALA A O 1
ATOM 680 N N . LEU A 1 92 ? -6.498 1.510 2.640 1.00 97.88 92 LEU A N 1
ATOM 681 C CA . LEU A 1 92 ? -7.939 1.634 2.8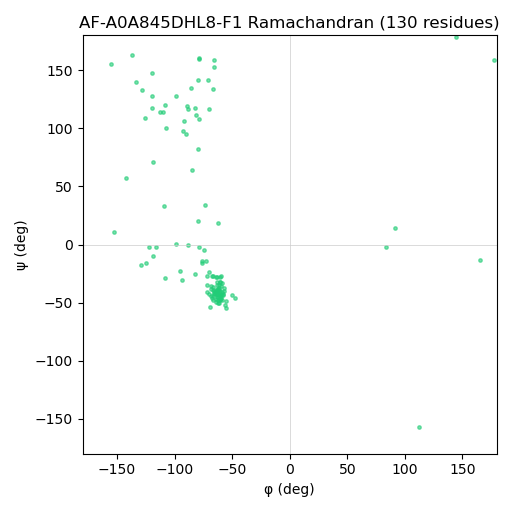48 1.00 97.88 92 LEU A CA 1
ATOM 682 C C . LEU A 1 92 ? -8.484 2.724 1.920 1.00 97.88 92 LEU A C 1
ATOM 684 O O . LEU A 1 92 ? -8.360 3.917 2.191 1.00 97.88 92 LEU A O 1
ATOM 688 N N . CYS A 1 93 ? -9.085 2.314 0.805 1.00 98.00 93 CYS A N 1
ATOM 689 C CA . CYS A 1 93 ? -9.597 3.229 -0.215 1.00 98.00 93 CYS A CA 1
ATOM 690 C C . CYS A 1 93 ? -11.107 3.076 -0.426 1.00 98.00 93 CYS A C 1
ATOM 692 O O . CYS A 1 93 ? -11.637 1.961 -0.367 1.00 98.00 93 CYS A O 1
ATOM 694 N N . GLY A 1 94 ? -11.778 4.179 -0.754 1.00 97.81 94 GLY A N 1
ATOM 695 C CA . GLY A 1 94 ? -13.171 4.209 -1.198 1.00 97.81 94 GLY A CA 1
ATOM 696 C C . GLY A 1 94 ? -14.122 4.876 -0.206 1.00 97.81 94 GLY A C 1
ATOM 697 O O . GLY A 1 94 ? -13.722 5.702 0.614 1.00 97.81 94 GLY A O 1
ATOM 698 N N . SER A 1 95 ? -15.407 4.529 -0.294 1.00 97.81 95 SER A N 1
ATOM 699 C CA . SER A 1 95 ? -16.436 5.100 0.576 1.00 97.81 95 SER A CA 1
ATOM 700 C C . SER A 1 95 ? -16.234 4.688 2.037 1.00 97.81 95 SER A C 1
ATOM 702 O O . SER A 1 95 ? -15.635 3.649 2.330 1.00 97.81 95 SER A O 1
ATOM 704 N N . ARG A 1 96 ? -16.810 5.457 2.972 1.00 97.06 96 ARG A N 1
ATOM 705 C CA . ARG A 1 96 ? -16.793 5.121 4.409 1.00 97.06 96 ARG A CA 1
ATOM 706 C C . ARG A 1 96 ? -17.247 3.682 4.671 1.00 97.06 96 ARG A C 1
ATOM 708 O O . ARG A 1 96 ? -16.618 2.982 5.456 1.00 97.06 96 ARG A O 1
ATOM 715 N N . ALA A 1 97 ? -18.315 3.239 4.005 1.00 97.19 97 ALA A N 1
ATOM 716 C CA . ALA A 1 97 ? -18.854 1.891 4.173 1.00 97.19 97 ALA A CA 1
ATOM 717 C C . ALA A 1 97 ? -17.853 0.812 3.734 1.00 97.19 97 ALA A C 1
ATOM 719 O O . ALA A 1 97 ? -17.655 -0.170 4.444 1.00 97.19 97 ALA A O 1
ATOM 720 N N . ARG A 1 98 ? -17.170 1.020 2.601 1.00 97.50 98 ARG A N 1
ATOM 721 C CA . ARG A 1 98 ? -16.130 0.102 2.127 1.00 97.50 98 ARG A CA 1
ATOM 722 C C . ARG A 1 98 ? -14.926 0.079 3.063 1.00 97.50 98 ARG A C 1
ATOM 724 O O . ARG A 1 98 ? -14.394 -0.988 3.345 1.00 97.50 98 ARG A O 1
ATOM 731 N N . ILE A 1 99 ? -14.489 1.246 3.535 1.00 97.88 99 ILE A N 1
ATOM 732 C CA . ILE A 1 99 ? -13.371 1.347 4.477 1.00 97.88 99 ILE A CA 1
ATOM 733 C C . ILE A 1 99 ? -13.705 0.599 5.773 1.00 97.88 99 ILE A C 1
ATOM 735 O O . ILE A 1 99 ? -12.867 -0.160 6.246 1.00 97.88 99 ILE A O 1
ATOM 739 N N . ALA A 1 100 ? -14.926 0.741 6.295 1.00 97.12 100 ALA A N 1
ATOM 740 C CA . ALA A 1 100 ? -15.385 0.015 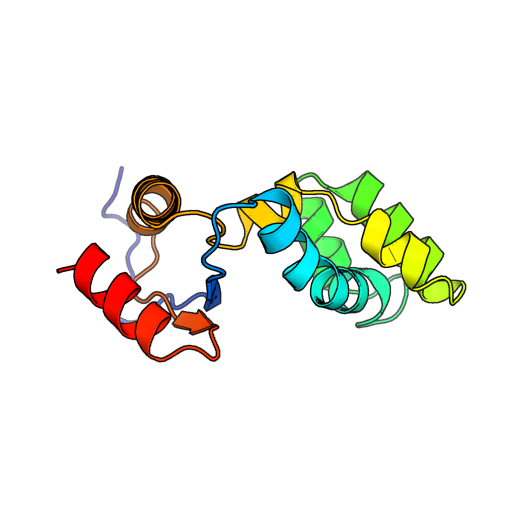7.479 1.00 97.12 100 ALA A CA 1
ATOM 741 C C . ALA A 1 100 ? -15.355 -1.512 7.291 1.00 97.12 100 ALA A C 1
ATOM 743 O O . ALA A 1 100 ? -14.864 -2.224 8.163 1.00 97.12 100 ALA A O 1
ATOM 744 N N . ASP A 1 101 ? -15.822 -2.009 6.143 1.00 96.88 101 ASP A N 1
ATOM 745 C CA . ASP A 1 101 ? -15.761 -3.434 5.791 1.00 96.88 101 ASP A CA 1
ATOM 746 C C . ASP A 1 101 ? -14.309 -3.935 5.707 1.00 96.88 101 ASP A C 1
ATOM 748 O O . ASP A 1 101 ? -13.919 -4.891 6.377 1.00 96.88 101 ASP A O 1
ATOM 752 N N . ARG A 1 102 ? -13.451 -3.220 4.969 1.00 96.00 102 ARG A N 1
ATOM 753 C CA . ARG A 1 102 ? -12.034 -3.581 4.810 1.00 96.00 102 ARG A CA 1
ATOM 754 C C . ARG A 1 102 ? -11.268 -3.538 6.126 1.00 96.00 102 ARG A C 1
ATOM 756 O O . ARG A 1 102 ? -10.380 -4.365 6.326 1.00 96.00 102 ARG A O 1
ATOM 763 N N . LEU A 1 103 ? -11.605 -2.613 7.023 1.00 95.25 103 LEU A N 1
ATOM 764 C CA . LEU A 1 103 ? -10.967 -2.468 8.330 1.00 95.25 103 LEU A CA 1
ATOM 765 C C . LEU A 1 103 ? -11.094 -3.737 9.187 1.00 95.25 103 LEU A C 1
ATOM 767 O O . LEU A 1 103 ? -10.198 -4.014 9.980 1.00 95.25 103 LEU A O 1
ATOM 771 N N . GLN A 1 104 ? -12.128 -4.558 8.977 1.00 94.62 104 GLN A N 1
ATOM 772 C CA . GLN A 1 104 ? -12.287 -5.833 9.686 1.00 94.62 104 GLN A CA 1
ATOM 773 C C . GLN A 1 104 ? -11.114 -6.793 9.441 1.00 94.62 104 GLN A C 1
ATOM 775 O O . GLN A 1 104 ? -10.680 -7.484 10.359 1.00 94.62 104 GLN A O 1
ATOM 780 N N . LEU A 1 105 ? -10.544 -6.802 8.230 1.00 93.25 105 LEU A N 1
ATOM 781 C CA . LEU A 1 105 ? -9.371 -7.628 7.916 1.00 93.25 105 LEU A CA 1
ATOM 782 C C . LEU A 1 105 ? -8.131 -7.174 8.685 1.00 93.25 105 LEU A C 1
ATOM 784 O O . LEU A 1 105 ? -7.331 -8.000 9.117 1.00 93.25 105 LEU A O 1
ATOM 788 N N . TRP A 1 106 ? -7.986 -5.862 8.869 1.00 92.62 106 TRP A N 1
ATOM 789 C CA . TRP A 1 106 ? -6.907 -5.285 9.661 1.00 92.62 106 TRP A CA 1
ATOM 790 C C . TRP A 1 106 ? -7.094 -5.626 11.140 1.00 92.62 106 TRP A C 1
ATOM 792 O O . TRP A 1 106 ? -6.150 -6.084 11.768 1.00 92.62 106 TRP A O 1
ATOM 802 N N . GLN A 1 107 ? -8.310 -5.506 11.678 1.00 91.31 107 GLN A N 1
ATOM 803 C CA . GLN A 1 107 ? -8.618 -5.872 13.068 1.00 91.31 107 GLN A CA 1
ATOM 804 C C . GLN A 1 107 ? -8.429 -7.369 13.362 1.00 91.31 107 GLN A C 1
ATOM 806 O O . GLN A 1 107 ? -8.069 -7.734 14.477 1.00 91.31 107 GLN A O 1
ATOM 811 N N . ALA A 1 108 ? -8.661 -8.238 12.375 1.00 92.31 108 ALA A N 1
ATOM 812 C CA . ALA A 1 108 ? -8.429 -9.677 12.501 1.00 92.31 108 ALA A CA 1
ATOM 813 C C . ALA A 1 108 ? -6.939 -10.065 12.414 1.00 92.31 108 ALA A C 1
ATOM 815 O O . ALA A 1 108 ? -6.568 -11.184 12.778 1.00 92.31 108 ALA A O 1
ATOM 816 N N . ALA A 1 109 ? -6.082 -9.168 11.918 1.00 91.06 109 ALA A N 1
ATOM 817 C CA . ALA A 1 109 ? -4.639 -9.360 11.891 1.00 91.06 109 ALA A CA 1
ATOM 818 C C . ALA A 1 109 ? -4.030 -9.076 13.281 1.00 91.06 109 ALA A C 1
ATOM 820 O O . ALA A 1 109 ? -4.623 -8.358 14.083 1.00 91.06 109 ALA A O 1
ATOM 821 N N . PRO A 1 110 ? -2.819 -9.577 13.589 1.00 90.94 110 PRO A N 1
ATOM 822 C CA . PRO A 1 110 ? -2.155 -9.334 14.873 1.00 90.94 110 PRO A CA 1
ATOM 823 C C . PRO A 1 110 ? -1.599 -7.899 15.007 1.00 90.94 110 PRO A C 1
ATOM 825 O O . PRO A 1 110 ? -0.542 -7.700 15.598 1.00 90.94 110 PRO A O 1
ATOM 828 N N . ILE A 1 111 ? -2.272 -6.897 14.436 1.00 91.69 111 ILE A N 1
ATOM 829 C CA . ILE A 1 111 ? -1.930 -5.484 14.608 1.00 91.69 111 ILE A CA 1
ATOM 830 C C . ILE A 1 111 ? -2.481 -5.004 15.949 1.00 91.69 111 ILE A C 1
ATOM 832 O O . ILE A 1 111 ? -3.579 -5.378 16.357 1.00 91.69 111 ILE A O 1
ATOM 836 N N . THR A 1 112 ? -1.725 -4.167 16.644 1.00 90.44 112 THR A N 1
ATOM 837 C CA . THR A 1 112 ? -2.156 -3.577 17.921 1.00 90.44 112 THR A CA 1
ATOM 838 C C . THR A 1 112 ? -2.470 -2.097 17.783 1.00 90.44 112 THR A C 1
ATOM 840 O O . THR A 1 112 ? -3.363 -1.605 18.468 1.00 90.44 112 THR A O 1
ATOM 843 N N . THR A 1 113 ? -1.808 -1.422 16.843 1.00 92.75 113 THR A N 1
ATOM 844 C CA . THR A 1 113 ? -2.047 -0.021 16.496 1.00 92.75 113 THR A CA 1
ATOM 845 C C . THR A 1 113 ? -2.122 0.099 14.977 1.00 92.75 113 THR A C 1
ATOM 847 O O . THR A 1 113 ? -1.349 -0.531 14.266 1.00 92.75 113 THR A O 1
ATOM 850 N N . LEU A 1 114 ? -3.036 0.907 14.440 1.00 94.38 114 LEU A N 1
ATOM 851 C CA . LEU A 1 114 ? -3.062 1.221 13.010 1.00 94.38 114 LEU A CA 1
ATOM 852 C C . LEU A 1 114 ? -2.665 2.682 12.812 1.00 94.38 114 LEU A C 1
ATOM 854 O O . LEU A 1 114 ? -3.392 3.585 13.224 1.00 94.38 114 LEU A O 1
ATOM 858 N N . THR A 1 115 ? -1.523 2.922 12.168 1.00 95.88 115 THR A N 1
ATOM 859 C CA . THR A 1 115 ? -1.097 4.285 11.835 1.00 95.88 115 THR A CA 1
ATOM 860 C C . THR A 1 115 ? -1.793 4.728 10.551 1.00 95.88 115 THR A 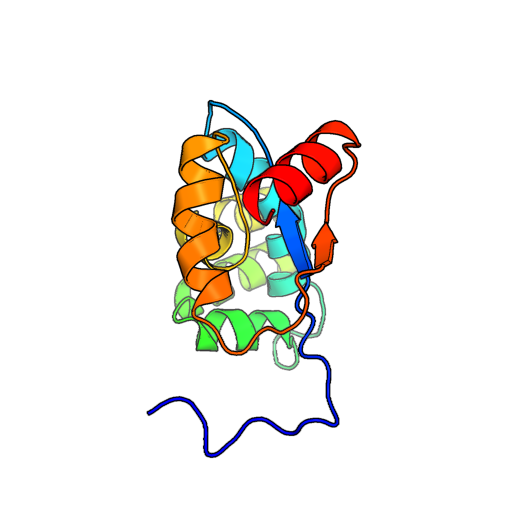C 1
ATOM 862 O O . THR A 1 115 ? -1.596 4.142 9.487 1.00 95.88 115 THR A O 1
ATOM 865 N N . VAL A 1 116 ? -2.605 5.780 10.636 1.00 96.12 116 VAL A N 1
ATOM 866 C CA . VAL A 1 116 ? -3.355 6.321 9.495 1.00 96.12 116 VAL A CA 1
ATOM 867 C C . VAL A 1 116 ? -2.504 7.352 8.754 1.00 96.12 116 VAL A C 1
ATOM 869 O O . VAL A 1 116 ? -2.173 8.402 9.301 1.00 96.12 116 VAL A O 1
ATOM 872 N N . MET A 1 117 ? -2.168 7.073 7.494 1.00 96.69 117 MET A N 1
ATOM 873 C CA . MET A 1 117 ? -1.523 8.034 6.598 1.00 96.69 117 MET A CA 1
ATOM 874 C C . MET A 1 117 ? -2.592 8.784 5.802 1.00 96.69 117 MET A C 1
ATOM 876 O O . MET A 1 117 ? -3.209 8.233 4.889 1.00 96.69 117 MET A O 1
ATOM 880 N N . THR A 1 118 ? -2.815 10.042 6.167 1.00 95.69 118 THR A N 1
ATOM 881 C CA . THR A 1 118 ? -3.768 10.950 5.521 1.00 95.69 118 THR A CA 1
ATOM 882 C C . THR A 1 118 ? -3.338 12.396 5.762 1.00 95.69 118 THR A C 1
ATOM 884 O O . THR A 1 118 ? -2.658 12.690 6.745 1.00 95.69 118 THR A O 1
ATOM 887 N N . ASP A 1 119 ? -3.742 13.300 4.881 1.00 92.19 119 ASP A N 1
ATOM 888 C CA . ASP A 1 119 ? -3.618 14.752 5.033 1.00 92.19 119 ASP A CA 1
ATOM 889 C C . ASP A 1 119 ? -4.930 15.409 5.513 1.00 92.19 119 ASP A C 1
ATOM 891 O O . ASP A 1 119 ? -4.985 16.622 5.723 1.00 92.19 119 ASP A O 1
ATOM 895 N N . SER A 1 120 ? -5.984 14.615 5.734 1.00 94.50 120 SER A N 1
ATOM 896 C CA . SER A 1 120 ? -7.328 15.091 6.061 1.00 94.50 120 SER A CA 1
ATOM 897 C C . SER A 1 120 ? -7.710 14.820 7.517 1.00 94.50 120 SER A C 1
ATOM 899 O O . SER A 1 120 ? -7.842 13.676 7.958 1.00 94.50 120 SER A O 1
ATOM 901 N N . ILE A 1 121 ? -7.999 15.893 8.260 1.00 95.69 121 ILE A N 1
ATOM 902 C CA . ILE A 1 121 ? -8.533 15.812 9.630 1.00 95.69 121 ILE A CA 1
ATOM 903 C C . ILE A 1 121 ? -9.888 15.089 9.684 1.00 95.69 121 ILE A C 1
ATOM 905 O O . ILE A 1 121 ? -10.200 14.413 10.663 1.00 95.69 121 ILE A O 1
ATOM 909 N N . GLU A 1 122 ? -10.697 15.208 8.630 1.00 95.50 122 GLU A N 1
ATOM 910 C CA . GLU A 1 122 ? -11.987 14.524 8.522 1.00 95.50 122 GLU A CA 1
ATOM 911 C C . GLU A 1 122 ? -11.788 13.016 8.387 1.00 95.50 122 GLU A C 1
ATOM 913 O O . GLU A 1 122 ? -12.498 12.246 9.030 1.00 95.50 122 GLU A O 1
ATOM 918 N N . THR A 1 123 ? -10.763 12.597 7.639 1.00 95.94 123 THR A N 1
ATOM 919 C CA . THR A 1 123 ? -10.382 11.184 7.534 1.00 95.94 123 THR A CA 1
ATOM 920 C C . THR A 1 123 ? -9.929 10.634 8.881 1.00 95.94 123 THR A C 1
ATOM 922 O O . THR A 1 123 ? -10.360 9.551 9.267 1.00 95.94 123 THR A O 1
ATOM 925 N N . VAL A 1 124 ? -9.136 11.395 9.645 1.00 95.81 124 VAL A N 1
ATOM 926 C CA . VAL A 1 124 ? -8.731 10.999 11.007 1.00 95.81 124 VAL A CA 1
ATOM 927 C C . VAL A 1 124 ? -9.951 10.800 11.914 1.00 95.81 124 VAL A C 1
ATOM 929 O O . VAL A 1 124 ? -10.049 9.778 12.589 1.00 95.81 124 VAL A O 1
ATOM 932 N N . ARG A 1 125 ? -10.904 11.743 11.913 1.00 96.12 125 ARG A N 1
ATOM 933 C CA . ARG A 1 125 ? -12.136 11.641 12.718 1.00 96.12 125 ARG A CA 1
ATOM 934 C C . ARG A 1 125 ? -12.995 10.450 12.307 1.00 96.12 125 ARG A C 1
ATOM 936 O O . ARG A 1 125 ? -13.437 9.700 13.168 1.00 96.12 125 ARG A O 1
ATOM 943 N N . MET A 1 126 ? -13.182 10.248 11.005 1.00 96.44 126 MET A N 1
ATOM 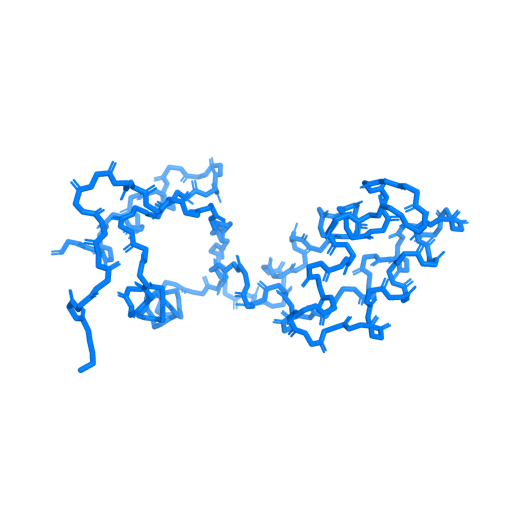944 C CA . MET A 1 126 ? -13.940 9.119 10.470 1.00 96.44 126 MET A CA 1
ATOM 945 C C . MET A 1 126 ? -13.320 7.781 10.883 1.00 96.44 126 MET A C 1
ATOM 947 O O . MET A 1 126 ? -14.034 6.909 11.367 1.00 96.44 126 MET A O 1
ATOM 951 N N . MET A 1 127 ? -11.996 7.637 10.768 1.00 96.69 127 MET A N 1
ATOM 952 C CA . MET A 1 127 ? -11.298 6.424 11.201 1.00 96.69 127 MET A CA 1
ATOM 953 C C . MET A 1 127 ? -11.440 6.184 12.705 1.00 96.69 127 MET A C 1
ATOM 955 O O . MET A 1 127 ? -11.632 5.040 13.104 1.00 96.69 127 MET A O 1
ATOM 959 N N . ALA A 1 128 ? -11.395 7.238 13.527 1.00 94.88 128 ALA A N 1
ATOM 960 C CA . ALA A 1 128 ? -11.641 7.125 14.963 1.00 94.88 128 ALA A CA 1
ATOM 961 C C . ALA A 1 128 ? -13.069 6.633 15.257 1.00 94.88 128 ALA A C 1
ATOM 963 O O . ALA A 1 128 ? -13.245 5.715 16.045 1.00 94.88 128 ALA A O 1
ATOM 964 N N . GLU A 1 129 ? -14.087 7.172 14.584 1.00 95.88 129 GLU A N 1
ATOM 965 C CA . GLU A 1 129 ? -15.479 6.723 14.743 1.00 95.88 129 GLU A CA 1
ATOM 966 C C . GLU A 1 129 ? -15.717 5.272 14.302 1.00 95.88 129 GLU A C 1
ATOM 968 O O . GLU A 1 129 ? -16.644 4.641 14.791 1.00 95.88 129 GLU A O 1
ATOM 973 N N . LEU A 1 130 ? -14.930 4.742 13.359 1.00 94.62 130 LEU A N 1
ATOM 974 C CA . LEU A 1 130 ? -15.068 3.356 12.896 1.00 94.62 130 LEU A CA 1
ATOM 975 C C . LEU A 1 130 ? -14.505 2.316 13.877 1.00 94.62 130 LEU A C 1
ATOM 977 O O . LEU A 1 130 ? -14.757 1.126 13.691 1.00 94.62 130 LEU A O 1
ATOM 981 N N . VAL A 1 131 ? -13.720 2.740 14.872 1.00 87.44 131 VAL A N 1
ATOM 982 C CA . VAL A 1 131 ? -13.068 1.846 15.849 1.00 87.44 131 VAL A CA 1
ATOM 983 C C . VAL A 1 131 ? -13.535 2.057 17.291 1.00 87.44 131 VAL A C 1
ATOM 985 O O . VAL A 1 131 ? -13.062 1.348 18.178 1.00 87.44 131 VAL A O 1
ATOM 988 N N . LEU A 1 132 ? -14.423 3.027 17.521 1.00 81.12 132 LEU A N 1
ATOM 989 C CA . LEU A 1 132 ? -15.102 3.266 18.799 1.00 81.12 132 LEU A CA 1
ATOM 990 C C . LEU A 1 132 ? -16.382 2.430 18.892 1.00 81.12 132 LEU A C 1
ATOM 992 O O . LEU A 1 132 ? -16.648 1.927 20.006 1.00 81.12 132 LEU A O 1
#

Nearest PDB structures (foldseek):
  8qpm-assembly2_D  TM=7.748E-01  e=1.323E-03  Methanocaldococcus jannaschii
  1f07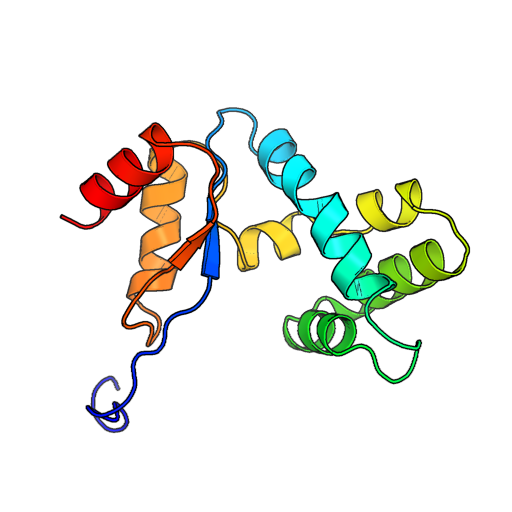-assembly1_A  TM=7.086E-01  e=1.483E-03  Methanothermobacter thermautotrophicus
  4v8q-assembly1_BZ  TM=1.743E-01  e=6.970E+00  Thermus thermophilus HB8

Sequence (132 aa):
AGEEGRPDRFDIAPSAAVVIGDDLAGCWMQLKPMLALYIGGMGSRGRNFYYNLACRYGFEEAADRIQTSYLAGDRAGAVLAVPDALVDAIALCGSRARIADRLQLWQAAPITTLTVMTDSIETVRMMAELVL

Solvent-accessible surface area (backbone atoms only — not comparable to full-atom values): 7420 Å² total; per-residue (Å²): 141,90,72,97,78,73,59,98,84,65,82,38,60,57,73,31,47,55,36,80,34,87,51,46,68,62,35,43,56,72,50,25,59,59,49,22,43,39,33,20,56,56,50,52,94,95,58,24,66,45,25,54,49,37,35,74,74,71,34,44,74,40,30,52,49,11,22,51,27,35,70,72,67,36,57,67,59,5,27,70,40,51,52,63,70,60,46,59,73,61,33,42,55,16,39,72,68,53,34,56,60,56,44,50,61,53,69,73,37,92,55,72,42,79,41,78,46,65,95,46,70,66,57,55,52,52,56,52,64,74,75,110

pLDDT: mean 92.97, std 11.32, range [42.28, 98.75]

Mean predicted aligned error: 4.64 Å

Radius of gyration: 16.27 Å; Cα contacts (8 Å, |Δi|>4): 170; chains: 1; bounding box: 38×36×44 Å

Secondary structure (DSSP, 8-state):
--STT--TT-----EEEEEE-S-HHHHHHHHHHHHHHHHHHSEETTEEHHHHHHHHTT-HHHHHHHHHHHHTT-HHHHHHTS-HHHHHHHSEEE-HHHHHHHHHHHHHTT-S--EEE-S-HHHHHHHHHTT-

Foldseek 3Di:
DPPPDDDPPDAQEDEAEAAEDAPQVVRLLVCLLVLLCQLAPCDDPVDRPSVVVCVVVVNNVLSVQSNVCVVVVNSVSNSVSDDSVSSLVRHQTYHLVSSLVSVVVVVPDSHPHYHYDDPDPVRVVSVVVSVD